Protein AF-H9VWG1-F1 (afdb_monomer_lite)

pLDDT: mean 97.13, std 3.72, range [68.56, 98.56]

InterPro domains:
  IPR004045 Glutathione S-transferase, N-terminal [PF02798] (4-60)
  IPR004045 Glutathione S-transferase, N-terminal [PS50404] (1-66)
  IPR036249 Thioredoxin-like superfamily [SSF52833] (1-66)
  IPR040079 Glutathione transferase family [SFLDS00019] (2-71)

Organism: Pinus taeda (NCBI:txid3352)

Structure (mmCIF, N/CA/C/O backbone):
data_AF-H9VWG1-F1
#
_entry.id   AF-H9VWG1-F1
#
loop_
_atom_site.group_PDB
_atom_site.id
_atom_site.type_symbol
_atom_site.label_atom_id
_atom_site.label_alt_id
_atom_site.label_comp_id
_atom_site.label_asym_id
_atom_site.label_entity_id
_atom_site.label_seq_id
_atom_site.pdbx_PDB_ins_code
_atom_site.Cartn_x
_atom_site.Cartn_y
_atom_site.Cartn_z
_atom_site.occupancy
_atom_site.B_iso_or_equiv
_atom_site.auth_seq_id
_atom_site.auth_comp_id
_atom_site.auth_asym_id
_atom_site.auth_atom_id
_atom_site.pdbx_PDB_model_num
ATOM 1 N N . VAL A 1 1 ? 1.622 1.507 5.981 1.00 97.62 1 VAL A N 1
ATOM 2 C CA . VAL A 1 1 ? 0.416 0.775 5.525 1.00 97.62 1 VAL A CA 1
ATOM 3 C C . VAL A 1 1 ? 0.142 -0.424 6.420 1.00 97.62 1 VAL A C 1
ATOM 5 O O . VAL A 1 1 ? -0.856 -0.363 7.115 1.00 97.62 1 VAL A O 1
ATOM 8 N N . LEU A 1 2 ? 1.042 -1.413 6.520 1.00 98.12 2 LEU A N 1
ATOM 9 C CA . LEU A 1 2 ? 0.854 -2.591 7.394 1.00 98.12 2 LEU A CA 1
ATOM 10 C C . LEU A 1 2 ? 0.518 -2.245 8.852 1.00 98.12 2 LEU A C 1
ATOM 12 O O . LEU A 1 2 ? -0.454 -2.754 9.384 1.00 98.12 2 LEU A O 1
ATOM 16 N N . CYS A 1 3 ? 1.256 -1.312 9.467 1.00 98.19 3 CYS A N 1
ATOM 17 C CA . CYS A 1 3 ? 0.948 -0.840 10.823 1.00 98.19 3 CYS A CA 1
ATOM 18 C C . CYS A 1 3 ? -0.498 -0.318 10.946 1.00 98.19 3 CYS A C 1
ATOM 20 O O . CYS A 1 3 ? -1.206 -0.702 11.861 1.00 98.19 3 CYS A O 1
ATOM 22 N N . CYS A 1 4 ? -0.980 0.464 9.975 1.00 98.12 4 CYS A N 1
ATOM 23 C CA . CYS A 1 4 ? -2.364 0.947 9.973 1.00 98.12 4 CYS A CA 1
ATOM 24 C C . CYS A 1 4 ? -3.378 -0.196 9.834 1.00 98.12 4 CYS A C 1
ATOM 26 O O . CYS A 1 4 ? -4.364 -0.200 10.556 1.00 98.12 4 CYS A O 1
ATOM 28 N N . LEU A 1 5 ? -3.126 -1.179 8.963 1.00 98.31 5 LEU A N 1
ATOM 29 C CA . LEU A 1 5 ? -3.990 -2.361 8.842 1.00 98.31 5 LEU A CA 1
ATOM 30 C C . LEU A 1 5 ? -4.049 -3.153 10.156 1.00 98.31 5 LEU A C 1
ATOM 32 O O . LEU A 1 5 ? -5.136 -3.516 10.593 1.00 98.31 5 LEU A O 1
ATOM 36 N N . ASN A 1 6 ? -2.906 -3.333 10.826 1.00 98.31 6 ASN A N 1
ATOM 37 C CA . ASN A 1 6 ? -2.830 -4.006 12.124 1.00 98.31 6 ASN A CA 1
ATOM 38 C C . ASN A 1 6 ? -3.563 -3.222 13.229 1.00 98.31 6 ASN A C 1
ATOM 40 O O . ASN A 1 6 ? -4.362 -3.802 13.956 1.00 98.31 6 ASN A O 1
ATOM 44 N N . GLU A 1 7 ? -3.354 -1.905 13.328 1.00 98.31 7 GLU A N 1
ATOM 45 C CA . GLU A 1 7 ? -4.063 -1.019 14.273 1.00 98.31 7 GLU A CA 1
ATOM 46 C C . GLU A 1 7 ? -5.577 -1.001 14.031 1.00 98.31 7 GLU A C 1
ATOM 48 O O . GLU A 1 7 ? -6.377 -0.896 14.960 1.00 98.31 7 GLU A O 1
ATOM 53 N N . LYS A 1 8 ? -5.983 -1.122 12.764 1.00 98.12 8 LYS A N 1
ATOM 54 C CA . LYS A 1 8 ? -7.380 -1.276 12.358 1.00 98.12 8 LYS A CA 1
ATOM 55 C C . LYS A 1 8 ? -7.895 -2.706 12.491 1.00 98.12 8 LYS A C 1
ATOM 57 O O . LYS A 1 8 ? -9.082 -2.913 12.273 1.00 98.12 8 LYS A O 1
ATOM 6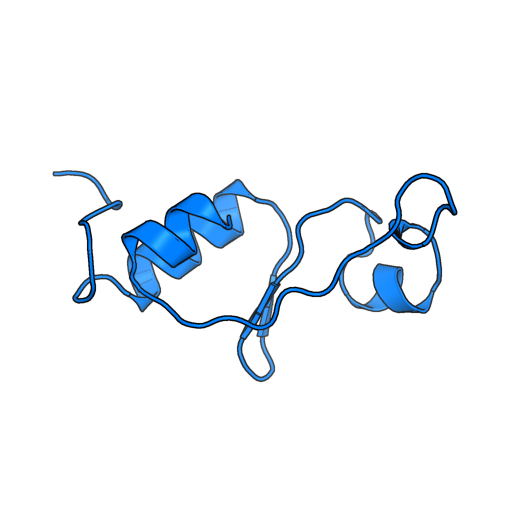2 N N . GLN A 1 9 ? -7.050 -3.665 12.871 1.00 98.00 9 GLN A N 1
ATOM 63 C CA . GLN A 1 9 ? -7.392 -5.084 12.989 1.00 98.00 9 GLN A CA 1
ATOM 64 C C . GLN A 1 9 ? -8.064 -5.621 11.715 1.00 98.00 9 GLN A C 1
ATOM 66 O O . GLN A 1 9 ? -9.043 -6.359 11.777 1.00 98.00 9 GLN A O 1
ATOM 71 N N . VAL A 1 10 ? -7.584 -5.170 10.556 1.00 97.62 10 VAL A N 1
ATOM 72 C CA . VAL A 1 10 ? -8.073 -5.584 9.240 1.00 97.62 10 VAL A CA 1
ATOM 73 C C . VAL A 1 10 ? -7.207 -6.739 8.768 1.00 97.62 10 VAL A C 1
ATOM 75 O O . VAL A 1 10 ? -5.983 -6.624 8.770 1.00 97.62 10 VAL A O 1
ATOM 78 N N . GLU A 1 11 ? -7.833 -7.839 8.361 1.00 97.31 11 GLU A N 1
ATOM 79 C CA . GLU A 1 11 ? -7.132 -8.938 7.700 1.00 97.31 11 GLU A CA 1
ATOM 80 C C . GLU A 1 11 ? -6.719 -8.529 6.283 1.00 97.31 11 GLU A C 1
ATOM 82 O O . GLU A 1 11 ? -7.425 -7.786 5.598 1.00 97.31 11 GLU A O 1
ATOM 87 N N . TYR A 1 12 ? -5.552 -8.993 5.845 1.00 97.75 12 TYR A N 1
ATOM 88 C CA . TYR A 1 12 ? -5.019 -8.689 4.524 1.00 97.75 12 TYR A CA 1
ATOM 89 C C . TYR A 1 12 ? -4.147 -9.826 4.011 1.00 97.75 12 TYR A C 1
ATOM 91 O O . TYR A 1 12 ? -3.418 -10.463 4.772 1.00 97.75 12 TYR A O 1
ATOM 99 N N . ASP A 1 13 ? -4.142 -9.983 2.692 1.00 98.06 13 ASP A N 1
ATOM 100 C CA . ASP A 1 13 ? -3.163 -10.809 2.004 1.00 98.06 13 ASP A CA 1
ATOM 101 C C . ASP A 1 13 ? -1.896 -9.994 1.740 1.00 98.06 13 ASP A C 1
ATOM 103 O O . ASP A 1 13 ? -1.911 -8.957 1.068 1.00 98.06 13 ASP A O 1
ATOM 107 N N . PHE A 1 14 ? -0.769 -10.455 2.282 1.00 97.50 14 PHE A N 1
ATOM 108 C CA . PHE A 1 14 ? 0.521 -9.821 2.047 1.00 97.50 14 PHE A CA 1
ATOM 109 C C . PHE A 1 14 ? 1.210 -10.426 0.824 1.00 97.50 14 PHE A C 1
ATOM 111 O O . PHE A 1 14 ? 1.701 -11.553 0.862 1.00 97.50 14 PHE A O 1
ATOM 118 N N . VAL A 1 15 ? 1.311 -9.642 -0.248 1.00 97.38 15 VAL A N 1
ATOM 119 C CA . VAL A 1 15 ? 2.058 -10.022 -1.451 1.00 97.38 15 VAL A CA 1
ATOM 120 C C . VAL A 1 15 ? 3.436 -9.369 -1.420 1.00 97.38 15 VAL A C 1
ATOM 122 O O . VAL A 1 15 ? 3.569 -8.147 -1.524 1.00 97.38 15 VAL A O 1
ATOM 125 N N . LEU A 1 16 ? 4.481 -10.188 -1.286 1.00 97.25 16 LEU A N 1
ATOM 126 C CA . LEU A 1 16 ? 5.859 -9.711 -1.326 1.00 97.25 16 LEU A CA 1
ATOM 127 C C . LEU A 1 16 ? 6.242 -9.308 -2.755 1.00 97.25 16 LEU A C 1
ATOM 129 O O . LEU A 1 16 ? 6.194 -10.117 -3.679 1.00 97.25 16 LEU A O 1
ATOM 133 N N . VAL A 1 17 ? 6.697 -8.067 -2.916 1.00 97.31 17 VAL A N 1
ATOM 134 C CA . VAL A 1 17 ? 7.297 -7.576 -4.160 1.00 97.31 17 VAL A CA 1
ATOM 135 C C . VAL A 1 17 ? 8.794 -7.434 -3.943 1.00 97.31 17 VAL A C 1
ATOM 137 O O . VAL A 1 17 ? 9.247 -6.530 -3.241 1.00 97.31 17 VAL A O 1
ATOM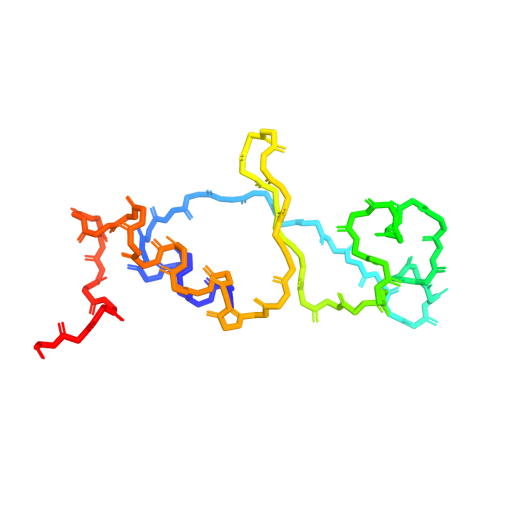 140 N N . ASP A 1 18 ? 9.564 -8.335 -4.544 1.00 97.50 18 ASP A N 1
ATOM 141 C CA . ASP A 1 18 ? 11.018 -8.332 -4.423 1.00 97.50 18 ASP A CA 1
ATOM 142 C C . ASP A 1 18 ? 11.627 -7.139 -5.183 1.00 97.50 18 ASP A C 1
ATOM 144 O O . ASP A 1 18 ? 11.563 -7.026 -6.414 1.00 97.50 18 ASP A O 1
ATOM 148 N N . LEU A 1 19 ? 12.214 -6.212 -4.427 1.00 97.44 19 LEU A N 1
ATOM 149 C CA . LEU A 1 19 ? 12.833 -5.011 -4.978 1.00 97.44 19 LEU A CA 1
ATOM 150 C C . LEU A 1 19 ? 14.206 -5.292 -5.596 1.00 97.44 19 LEU A C 1
ATOM 152 O O . LEU A 1 19 ? 14.567 -4.616 -6.558 1.00 97.44 19 LEU A O 1
ATOM 156 N N . LEU A 1 20 ? 14.935 -6.296 -5.097 1.00 97.44 20 LEU A N 1
ATOM 157 C CA . LEU A 1 20 ? 16.273 -6.657 -5.575 1.00 97.44 20 LEU A CA 1
ATOM 158 C C . LEU A 1 20 ? 16.216 -7.238 -6.987 1.00 97.44 20 LEU A C 1
ATOM 160 O O . LEU A 1 20 ? 17.076 -6.950 -7.815 1.00 97.44 20 LEU A O 1
ATOM 164 N N . THR A 1 21 ? 15.162 -7.996 -7.294 1.00 97.69 21 THR A N 1
ATOM 165 C CA . THR A 1 21 ? 14.913 -8.516 -8.652 1.00 97.69 21 THR A CA 1
ATOM 166 C C . THR A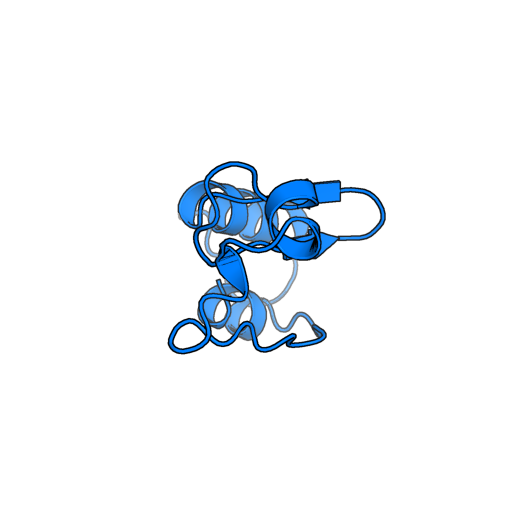 1 21 ? 14.293 -7.479 -9.594 1.00 97.69 21 THR A C 1
ATOM 168 O O . THR A 1 21 ? 14.123 -7.730 -10.791 1.00 97.69 21 THR A O 1
ATOM 171 N N . GLY A 1 22 ? 13.923 -6.304 -9.075 1.00 97.81 22 GLY A N 1
ATOM 172 C CA . GLY A 1 22 ? 13.229 -5.277 -9.843 1.00 97.81 22 GLY A CA 1
ATOM 173 C C . GLY A 1 22 ? 11.768 -5.618 -10.156 1.00 97.81 22 GLY A C 1
ATOM 174 O O . GLY A 1 22 ? 11.220 -5.051 -11.101 1.00 97.81 22 GLY A O 1
ATOM 175 N N . ALA A 1 23 ? 11.115 -6.509 -9.395 1.00 98.12 23 ALA A N 1
ATOM 176 C CA . ALA A 1 23 ? 9.730 -6.933 -9.649 1.00 98.12 23 ALA A CA 1
ATOM 177 C C . ALA A 1 23 ? 8.745 -5.747 -9.709 1.00 98.12 23 ALA A C 1
ATOM 179 O O . ALA A 1 23 ? 7.898 -5.676 -10.596 1.00 98.12 23 ALA A O 1
ATOM 180 N N . HIS A 1 24 ? 8.939 -4.751 -8.840 1.00 98.31 24 HIS A N 1
ATOM 181 C CA . HIS A 1 24 ? 8.209 -3.476 -8.816 1.00 98.31 24 HIS A CA 1
ATOM 182 C C . HIS A 1 24 ? 8.317 -2.627 -10.103 1.00 98.31 24 HIS A C 1
ATOM 184 O O . HIS A 1 24 ? 7.569 -1.668 -10.269 1.00 98.31 24 HIS A O 1
ATOM 190 N N . LYS A 1 25 ? 9.239 -2.945 -11.019 1.00 98.12 25 LYS A N 1
ATOM 191 C CA . LYS A 1 25 ? 9.394 -2.274 -12.321 1.00 98.12 25 LYS A CA 1
ATOM 192 C C . LYS A 1 25 ? 8.897 -3.121 -13.495 1.00 98.12 25 LYS A C 1
ATOM 194 O O . LYS A 1 25 ? 9.009 -2.696 -14.641 1.00 98.12 25 LYS A O 1
ATOM 199 N N . LYS A 1 26 ? 8.388 -4.330 -13.245 1.00 98.25 26 LYS A N 1
ATOM 200 C CA . LYS A 1 26 ? 7.868 -5.211 -14.298 1.00 98.25 26 LYS A CA 1
ATOM 201 C C . LYS A 1 26 ? 6.443 -4.801 -14.695 1.00 98.25 26 LYS A C 1
ATOM 203 O O . LYS A 1 26 ? 5.719 -4.278 -13.845 1.00 98.25 26 LYS A O 1
ATOM 208 N N . PRO A 1 27 ? 6.010 -5.066 -15.945 1.00 98.31 27 PRO A N 1
ATOM 209 C CA . PRO A 1 27 ? 4.692 -4.655 -16.440 1.00 98.31 27 PRO A CA 1
ATOM 210 C C . PRO A 1 27 ? 3.522 -5.063 -15.537 1.00 98.31 27 PRO A C 1
ATOM 212 O O . PRO A 1 27 ? 2.577 -4.29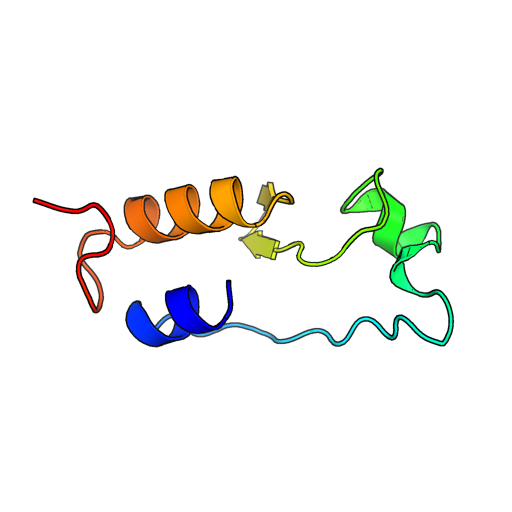9 -15.383 1.00 98.31 27 PRO A O 1
ATOM 215 N N . GLN A 1 28 ? 3.615 -6.227 -14.889 1.00 96.88 28 GLN A N 1
ATOM 216 C CA . GLN A 1 28 ? 2.589 -6.742 -13.983 1.00 96.88 28 GLN A CA 1
ATOM 217 C C . GLN A 1 28 ? 2.368 -5.822 -12.774 1.00 96.88 28 GLN A C 1
ATOM 219 O O . GLN A 1 28 ? 1.228 -5.536 -12.428 1.00 96.88 28 GLN A O 1
ATOM 224 N N . TYR A 1 29 ? 3.442 -5.324 -12.151 1.00 98.19 29 TYR A N 1
ATOM 225 C CA . TYR A 1 29 ? 3.327 -4.381 -11.035 1.00 98.19 29 TYR A CA 1
ATOM 226 C C . TYR A 1 29 ? 3.026 -2.960 -11.525 1.00 98.19 29 TYR A C 1
ATOM 228 O O . TYR A 1 29 ? 2.259 -2.239 -10.891 1.00 98.19 29 TYR A O 1
ATOM 236 N N . LEU A 1 30 ? 3.586 -2.556 -12.671 1.00 98.38 30 LEU A N 1
ATOM 237 C CA . LEU A 1 30 ? 3.337 -1.232 -13.252 1.00 98.38 30 LEU A CA 1
ATOM 238 C C . LEU A 1 30 ? 1.871 -1.016 -13.649 1.00 98.38 30 LEU A C 1
ATOM 240 O O . LEU A 1 30 ? 1.398 0.116 -13.605 1.00 98.38 30 LEU A O 1
ATOM 244 N N . ALA A 1 31 ? 1.144 -2.087 -13.978 1.00 97.81 31 ALA A N 1
ATOM 245 C CA . ALA A 1 31 ? -0.302 -2.038 -14.181 1.00 97.81 31 ALA A CA 1
ATOM 246 C C . ALA A 1 31 ? -1.077 -1.647 -12.905 1.00 97.81 31 ALA A C 1
ATOM 248 O O . ALA A 1 31 ? -2.165 -1.089 -13.008 1.00 97.81 31 ALA A O 1
ATOM 249 N N . LEU A 1 32 ? -0.517 -1.909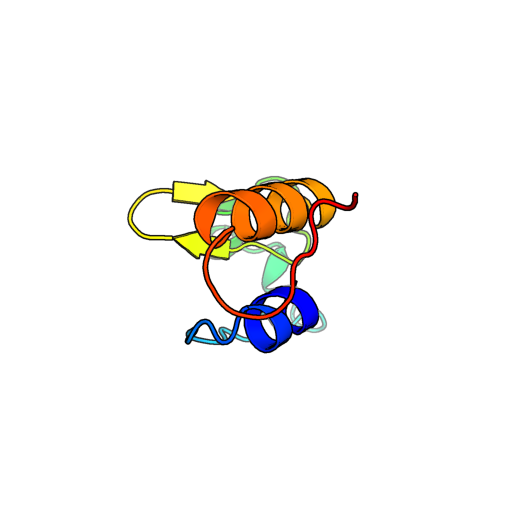 -11.716 1.00 97.81 32 LEU A N 1
ATOM 250 C CA . LEU A 1 32 ? -1.097 -1.533 -10.420 1.00 97.81 32 LEU A CA 1
ATOM 251 C C . LEU A 1 32 ? -0.622 -0.149 -9.960 1.00 97.81 32 LEU A C 1
ATOM 253 O O . LEU A 1 32 ? -1.398 0.642 -9.429 1.00 97.81 32 LEU A O 1
ATOM 257 N N . ASN A 1 33 ? 0.666 0.141 -10.150 1.00 98.12 33 ASN A N 1
ATOM 258 C CA . ASN A 1 33 ? 1.264 1.429 -9.831 1.00 98.12 33 ASN A CA 1
ATOM 259 C C . ASN A 1 33 ? 2.253 1.846 -10.933 1.00 98.12 33 ASN A C 1
ATOM 261 O O . ASN A 1 33 ? 3.371 1.317 -10.970 1.00 98.12 33 ASN A O 1
ATOM 265 N N . PRO A 1 34 ? 1.912 2.844 -11.770 1.00 97.88 34 PRO A N 1
ATOM 266 C CA . PRO A 1 34 ? 2.736 3.244 -12.911 1.00 97.88 34 PRO A CA 1
ATOM 267 C C . PRO A 1 34 ? 4.094 3.837 -12.510 1.00 97.88 34 PRO A C 1
ATOM 269 O O . PRO A 1 34 ? 5.020 3.857 -13.318 1.00 97.88 34 PRO A O 1
ATOM 272 N N . PHE A 1 35 ? 4.259 4.284 -11.261 1.00 98.12 35 PHE A N 1
ATOM 273 C CA . PHE A 1 35 ? 5.543 4.774 -10.749 1.00 98.12 35 PHE A CA 1
ATOM 274 C C . PHE A 1 35 ? 6.493 3.631 -10.365 1.00 98.12 35 PHE A C 1
ATOM 276 O O . PHE A 1 35 ? 7.703 3.832 -10.200 1.00 98.12 35 PHE A O 1
ATOM 283 N N . GLY A 1 36 ? 5.961 2.413 -10.229 1.00 97.69 36 GLY A N 1
ATOM 284 C CA . GLY A 1 36 ? 6.718 1.229 -9.861 1.00 97.69 36 GLY A CA 1
ATOM 285 C C . GLY A 1 36 ? 7.418 1.409 -8.525 1.00 97.69 36 GLY A C 1
ATOM 286 O O . GLY A 1 36 ? 8.632 1.255 -8.451 1.00 97.69 36 GLY A O 1
ATOM 287 N N . VAL A 1 37 ? 6.687 1.843 -7.499 1.00 97.69 37 VAL A N 1
ATOM 288 C CA . VAL A 1 37 ? 7.177 2.007 -6.123 1.00 97.69 37 VAL A CA 1
ATOM 289 C C . VAL A 1 37 ? 6.208 1.289 -5.181 1.00 97.69 37 VAL A C 1
ATOM 291 O O . VAL A 1 37 ? 5.010 1.201 -5.450 1.00 97.69 37 VAL A O 1
ATOM 294 N N . VAL A 1 38 ? 6.715 0.718 -4.093 1.00 97.50 38 VAL A N 1
ATOM 295 C CA . VAL A 1 38 ? 5.892 0.115 -3.032 1.00 97.50 38 VAL A CA 1
ATOM 296 C C . VAL A 1 38 ? 5.616 1.145 -1.927 1.00 97.50 38 VAL A C 1
ATOM 298 O O . VAL A 1 38 ? 6.463 2.004 -1.683 1.00 97.50 38 VAL A O 1
ATOM 301 N N . PRO A 1 39 ? 4.480 1.071 -1.208 1.00 97.88 39 PRO A N 1
ATOM 302 C CA . PRO A 1 39 ? 3.421 0.061 -1.295 1.00 97.88 39 PRO A CA 1
ATOM 303 C C . PRO A 1 39 ? 2.290 0.424 -2.274 1.00 97.88 39 PRO A C 1
ATOM 305 O O . PRO A 1 39 ? 2.025 1.598 -2.525 1.00 97.88 39 PRO A O 1
ATOM 308 N N . THR A 1 40 ? 1.576 -0.607 -2.729 1.00 98.31 40 THR A N 1
ATOM 309 C CA . THR A 1 40 ? 0.271 -0.535 -3.412 1.00 98.31 40 THR A CA 1
ATOM 310 C C . THR A 1 40 ? -0.685 -1.471 -2.674 1.00 98.31 40 THR A C 1
ATOM 312 O O . THR A 1 40 ? -0.241 -2.512 -2.190 1.00 98.31 40 THR A O 1
ATOM 315 N N . ILE A 1 41 ? -1.962 -1.111 -2.551 1.00 98.38 41 ILE A N 1
ATOM 316 C CA . ILE A 1 41 ? -3.007 -2.001 -2.027 1.00 98.38 41 ILE A CA 1
ATOM 317 C C . ILE A 1 41 ? -4.108 -2.200 -3.063 1.00 98.38 41 ILE A C 1
ATOM 319 O O . ILE A 1 41 ? -4.345 -1.324 -3.898 1.00 98.38 41 ILE A O 1
ATOM 323 N N . GLN A 1 42 ? -4.800 -3.328 -2.954 1.00 98.19 42 GLN A N 1
ATOM 324 C CA . GLN A 1 42 ? -6.048 -3.595 -3.655 1.00 98.19 42 GLN A CA 1
ATOM 325 C C . GLN A 1 42 ? -7.134 -3.893 -2.623 1.00 98.19 42 GLN A C 1
ATOM 327 O O . GLN A 1 42 ? -6.891 -4.604 -1.650 1.00 98.19 42 GLN A O 1
ATOM 332 N N . ASP A 1 43 ? -8.308 -3.310 -2.817 1.00 97.69 43 ASP A N 1
ATOM 333 C CA . ASP A 1 43 ? -9.473 -3.453 -1.949 1.00 97.69 43 ASP A CA 1
ATOM 334 C C . ASP A 1 43 ? -10.712 -3.616 -2.836 1.00 97.69 43 ASP A C 1
ATOM 336 O O . ASP A 1 43 ? -11.288 -2.638 -3.322 1.00 97.69 43 ASP A O 1
ATOM 340 N N . GLY A 1 44 ? -11.048 -4.873 -3.137 1.00 95.75 44 GLY A N 1
ATOM 341 C CA . GLY A 1 44 ? -11.939 -5.203 -4.249 1.00 95.75 44 GLY A CA 1
ATOM 342 C C . GLY A 1 44 ? -11.364 -4.690 -5.573 1.00 95.75 44 GLY A C 1
ATOM 343 O O . GLY A 1 44 ? -10.194 -4.917 -5.876 1.00 95.75 44 GLY A O 1
ATOM 344 N N . ASP A 1 45 ? -12.172 -3.951 -6.331 1.00 96.44 45 ASP A N 1
ATOM 345 C CA . ASP A 1 45 ? -11.776 -3.376 -7.626 1.00 96.44 45 ASP A CA 1
ATOM 346 C C . ASP A 1 45 ? -10.920 -2.102 -7.495 1.00 96.44 45 ASP A C 1
ATOM 348 O O . ASP A 1 45 ? -10.368 -1.599 -8.477 1.00 96.44 45 ASP A O 1
ATOM 352 N N . LEU A 1 46 ? -10.801 -1.548 -6.284 1.00 97.69 46 LEU A N 1
ATOM 353 C CA . LEU A 1 46 ? -10.043 -0.329 -6.043 1.00 97.69 46 LEU A CA 1
ATOM 354 C C . LEU A 1 46 ? -8.558 -0.651 -5.860 1.00 97.69 46 LEU A C 1
ATOM 356 O O . LEU A 1 46 ? -8.176 -1.364 -4.936 1.00 97.69 46 LEU A O 1
ATOM 360 N N . THR A 1 47 ? -7.708 -0.043 -6.686 1.00 98.25 47 THR A N 1
ATOM 361 C CA . THR A 1 47 ? -6.248 -0.079 -6.523 1.00 98.25 47 THR A CA 1
ATOM 362 C C . THR A 1 47 ? -5.745 1.293 -6.088 1.00 98.25 47 THR A C 1
ATOM 364 O O . THR A 1 47 ? -6.042 2.300 -6.730 1.00 98.25 47 THR A O 1
ATOM 367 N N . LEU A 1 48 ? -4.982 1.342 -4.994 1.00 98.25 48 LEU A N 1
ATOM 368 C CA . LEU A 1 48 ? -4.407 2.573 -4.452 1.00 98.25 48 LEU A CA 1
ATOM 369 C C . LEU A 1 48 ? -2.900 2.430 -4.264 1.00 98.25 48 LEU A C 1
ATOM 371 O O . LEU A 1 48 ? -2.418 1.469 -3.667 1.00 98.25 48 LEU A O 1
ATOM 375 N N . PHE A 1 49 ? -2.170 3.448 -4.698 1.00 97.75 49 PHE A N 1
ATOM 376 C CA . PHE A 1 49 ? -0.762 3.680 -4.388 1.00 97.75 49 PHE A CA 1
ATOM 377 C C . PHE A 1 49 ? -0.626 5.011 -3.624 1.00 97.75 49 PHE A C 1
ATOM 379 O O . PHE A 1 49 ? -1.629 5.644 -3.302 1.00 97.75 49 PHE A O 1
ATOM 386 N N . GLU A 1 50 ? 0.600 5.419 -3.287 1.00 97.94 50 GLU A N 1
ATOM 387 C CA . GLU A 1 50 ? 0.915 6.493 -2.328 1.00 97.94 50 GLU A CA 1
ATOM 388 C C . GLU A 1 50 ? 0.546 6.161 -0.878 1.00 97.94 50 GLU A C 1
ATOM 390 O O . GLU A 1 50 ? -0.607 6.218 -0.448 1.00 97.94 50 GLU A O 1
ATOM 395 N N . SER A 1 51 ? 1.568 5.885 -0.063 1.00 98.00 51 SER A N 1
ATOM 396 C CA . SER A 1 51 ? 1.383 5.408 1.313 1.00 98.00 51 SER A CA 1
ATOM 397 C C . SER A 1 51 ? 0.481 6.318 2.158 1.00 98.00 51 SER A C 1
ATOM 399 O O . SER A 1 51 ? -0.363 5.818 2.894 1.00 98.00 51 SER A O 1
ATOM 401 N N . ARG A 1 52 ? 0.593 7.646 2.034 1.00 97.44 52 ARG A N 1
ATOM 402 C CA . ARG A 1 52 ? -0.227 8.605 2.798 1.00 97.44 52 ARG A CA 1
ATOM 403 C C . ARG A 1 52 ? -1.687 8.629 2.344 1.00 97.44 52 ARG A C 1
ATOM 405 O O . ARG A 1 52 ? -2.566 8.799 3.188 1.00 97.44 52 ARG A O 1
ATOM 412 N N . ALA A 1 53 ? -1.944 8.451 1.048 1.00 98.00 53 ALA A N 1
ATOM 413 C CA . ALA A 1 53 ? -3.299 8.352 0.510 1.00 98.00 53 ALA A CA 1
ATOM 414 C C . ALA A 1 53 ? -3.961 7.052 0.982 1.00 98.00 53 ALA A C 1
ATOM 416 O O . ALA A 1 53 ? -5.056 7.094 1.543 1.00 98.00 53 ALA A O 1
ATOM 417 N N . ILE A 1 54 ? -3.236 5.931 0.887 1.00 98.56 54 ILE A N 1
ATOM 418 C CA . ILE A 1 54 ? -3.656 4.629 1.419 1.00 98.56 54 ILE A CA 1
ATOM 419 C C . ILE A 1 54 ? -4.001 4.733 2.911 1.00 98.56 54 ILE A C 1
ATOM 421 O O . ILE A 1 54 ? -5.059 4.281 3.336 1.00 98.56 54 ILE A O 1
ATOM 425 N N . LEU A 1 55 ? -3.137 5.356 3.722 1.00 98.44 55 LEU A N 1
ATOM 426 C CA . LEU A 1 55 ? -3.371 5.502 5.163 1.00 98.44 55 LEU A CA 1
ATOM 427 C C . LEU A 1 55 ? -4.652 6.285 5.474 1.00 98.44 55 LEU A C 1
ATOM 429 O O . LEU A 1 55 ? -5.421 5.861 6.333 1.00 98.44 55 LEU A O 1
ATOM 433 N N . ARG A 1 56 ? -4.897 7.399 4.772 1.00 97.94 56 ARG A N 1
ATOM 434 C CA . ARG A 1 56 ? -6.126 8.193 4.939 1.00 97.94 56 ARG A CA 1
ATOM 435 C C . ARG A 1 56 ? -7.366 7.406 4.523 1.00 97.94 56 ARG A C 1
ATOM 437 O O . ARG A 1 56 ? -8.358 7.431 5.245 1.00 97.94 56 ARG A O 1
ATOM 444 N N . TYR A 1 57 ? -7.289 6.693 3.401 1.00 98.50 57 TYR A N 1
ATOM 445 C CA . TYR A 1 57 ? -8.361 5.824 2.927 1.00 98.50 57 TYR A CA 1
ATOM 446 C C . TYR A 1 57 ? -8.716 4.753 3.967 1.00 98.50 57 TYR A C 1
ATOM 448 O O . TYR A 1 57 ? -9.868 4.671 4.385 1.00 98.50 57 TYR A O 1
ATOM 456 N N . LEU A 1 58 ? -7.726 3.996 4.452 1.00 98.38 58 LEU A N 1
ATOM 457 C CA . LEU A 1 58 ? -7.933 2.939 5.446 1.00 98.38 58 LEU A CA 1
ATOM 458 C C . LEU A 1 58 ? -8.475 3.496 6.769 1.00 98.38 58 LEU A C 1
ATOM 460 O O . LEU A 1 58 ? -9.424 2.949 7.328 1.00 98.38 58 LEU A O 1
ATOM 464 N N . ALA A 1 59 ? -7.923 4.613 7.253 1.00 98.00 59 ALA A N 1
ATOM 465 C CA . ALA A 1 59 ? -8.389 5.248 8.482 1.00 98.00 59 ALA A CA 1
ATOM 466 C C . ALA A 1 59 ? -9.861 5.688 8.389 1.00 98.00 59 ALA A C 1
ATOM 468 O O . ALA A 1 59 ? -10.597 5.555 9.368 1.00 98.00 59 ALA A O 1
ATOM 469 N N . GLN A 1 60 ? -10.287 6.171 7.217 1.00 97.88 60 GLN A N 1
ATOM 470 C CA . GLN A 1 60 ? -11.660 6.598 6.963 1.00 97.88 60 GLN A CA 1
ATOM 471 C C . GLN A 1 60 ? -12.615 5.418 6.739 1.00 97.88 60 GLN A C 1
ATOM 473 O O . GLN A 1 60 ? -13.687 5.396 7.343 1.00 97.88 60 GLN A O 1
ATOM 478 N N . LYS A 1 61 ? -12.238 4.435 5.908 1.00 97.88 61 LYS A N 1
ATOM 479 C CA . LYS A 1 61 ? -13.052 3.240 5.625 1.00 97.88 61 LYS A CA 1
ATOM 480 C C . LYS A 1 61 ? -13.335 2.445 6.899 1.00 97.88 61 LYS A C 1
ATOM 482 O O . LYS A 1 61 ? -14.473 2.060 7.143 1.00 97.88 61 LYS A O 1
ATOM 487 N N . PHE A 1 62 ? -12.323 2.282 7.749 1.00 97.56 62 PHE A N 1
ATOM 488 C CA . PHE A 1 62 ? -12.407 1.534 9.004 1.00 97.56 62 PHE A CA 1
ATOM 489 C C . PHE A 1 62 ? -12.522 2.456 10.224 1.00 97.56 62 PHE A C 1
ATOM 491 O O . PHE A 1 62 ? -11.967 2.173 11.286 1.00 97.56 62 PHE A O 1
ATOM 498 N N . LYS A 1 63 ? -13.221 3.596 10.104 1.00 96.44 63 LYS A N 1
ATOM 499 C CA . LYS A 1 63 ? -13.344 4.573 11.203 1.00 96.44 63 LYS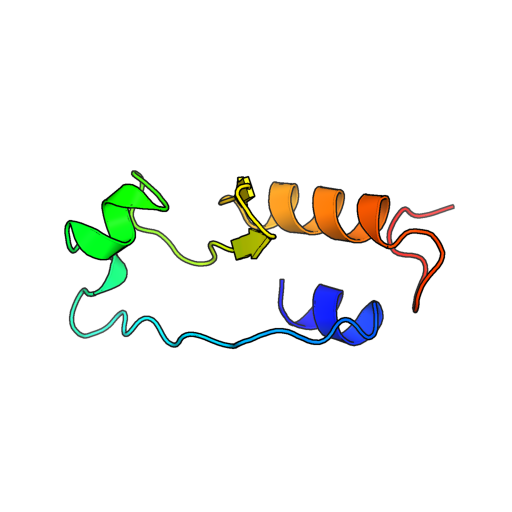 A CA 1
ATOM 500 C C . LYS A 1 63 ? -13.892 3.953 12.498 1.00 96.44 63 LYS A C 1
ATOM 502 O O . LYS A 1 63 ? -13.441 4.336 13.570 1.00 96.44 63 LYS A O 1
ATOM 507 N N . GLY A 1 64 ? -14.825 3.003 12.393 1.00 96.31 64 GLY A N 1
ATOM 508 C CA . GLY A 1 64 ? -15.457 2.317 13.529 1.00 96.31 64 GLY A CA 1
ATOM 509 C C . GLY A 1 64 ? -14.772 1.027 13.998 1.00 96.31 64 GLY A C 1
ATOM 510 O O . GLY A 1 64 ? -15.337 0.339 14.839 1.00 96.31 64 GLY A O 1
ATOM 511 N N . GLN A 1 65 ? -13.603 0.678 13.455 1.00 97.56 65 GLN A N 1
ATOM 512 C CA . GLN A 1 65 ? -12.876 -0.555 13.770 1.00 97.56 65 GLN A CA 1
ATOM 513 C C . GLN A 1 65 ? -11.459 -0.223 14.257 1.00 97.56 65 GLN A C 1
ATOM 515 O O . GLN A 1 65 ? -10.809 0.676 13.711 1.00 97.56 65 GLN A O 1
ATOM 520 N N . GLY A 1 66 ? -10.984 -0.944 15.277 1.00 96.75 66 GLY A N 1
ATOM 521 C CA . GLY A 1 66 ? -9.653 -0.761 15.859 1.00 96.75 66 GLY A CA 1
ATOM 522 C C . GLY A 1 66 ? -9.379 0.663 16.365 1.00 96.75 66 GLY A C 1
ATOM 523 O O . GLY A 1 66 ? -10.287 1.397 16.764 1.00 96.75 66 GLY A O 1
ATOM 524 N N . THR A 1 67 ? -8.110 1.069 16.340 1.00 97.44 67 THR A N 1
ATOM 525 C CA . THR A 1 67 ? -7.642 2.368 16.852 1.00 97.44 67 THR A CA 1
ATOM 526 C C . THR A 1 67 ? -8.155 3.545 16.003 1.00 97.44 67 THR A C 1
ATOM 528 O O . THR A 1 67 ? -8.172 3.480 14.769 1.00 97.44 67 THR A O 1
ATOM 531 N N . ASN A 1 68 ? -8.550 4.672 16.619 1.00 96.69 68 ASN A N 1
ATOM 532 C CA . ASN A 1 68 ? -8.873 5.900 15.874 1.00 96.69 68 ASN A CA 1
ATOM 533 C C . ASN A 1 68 ? -7.590 6.572 15.353 1.00 96.69 68 ASN A C 1
ATOM 535 O O . ASN A 1 68 ? -6.780 7.065 16.132 1.00 96.69 68 ASN A O 1
ATOM 539 N N . LEU A 1 69 ? -7.439 6.632 14.026 1.00 96.38 69 LEU A N 1
ATOM 540 C CA . LEU A 1 69 ? -6.260 7.181 13.344 1.00 96.38 69 LEU A CA 1
ATOM 541 C C . LEU A 1 69 ? -6.541 8.494 12.593 1.00 96.38 69 LEU A C 1
ATOM 543 O O . LEU A 1 69 ? -5.661 9.003 11.903 1.00 96.38 69 LEU A O 1
ATOM 547 N N . LEU A 1 70 ? -7.759 9.038 12.693 1.00 93.50 70 LEU A N 1
ATOM 548 C CA . LEU A 1 70 ? -8.135 10.292 12.024 1.00 93.50 70 LEU A CA 1
ATOM 549 C C . LEU A 1 70 ? -7.813 11.540 12.858 1.00 93.50 70 LEU A C 1
ATOM 551 O O . LEU A 1 70 ? -7.973 12.653 12.363 1.00 93.50 70 LEU A O 1
ATOM 555 N N . GLY A 1 71 ? -7.322 11.352 14.085 1.00 86.38 71 GLY A N 1
ATOM 556 C CA . GLY A 1 71 ? -7.144 12.426 15.056 1.00 86.38 71 GLY A CA 1
ATOM 557 C C . GLY A 1 71 ? -8.441 12.775 15.789 1.00 86.38 71 GLY A C 1
ATOM 558 O O . GLY A 1 71 ? -9.502 12.194 15.530 1.00 86.38 71 GLY A O 1
ATOM 559 N N . SER A 1 72 ? -8.302 13.683 16.754 1.00 68.56 72 SER A N 1
ATOM 560 C CA . SER A 1 72 ? -9.385 14.362 17.475 1.00 68.56 72 SER A CA 1
ATOM 561 C C . SER A 1 72 ? -9.799 15.637 16.758 1.00 68.56 72 SER A C 1
ATOM 563 O O . SER A 1 72 ? -8.863 16.368 16.355 1.00 68.56 72 SER A O 1
#

Secondary structure (DSSP, 8-state):
-HHHHHHTT---------TTTTGGGSHHHHTT-TT--S-EEEETTEEEESHHHHHHHHHHHTTTSSS--S--

Radius of gyration: 13.25 Å; chains: 1; bounding box: 32×25×34 Å

Foldseek 3Di:
DVVLCVQLVHDDDDDDQDVVVPSLVDPVNCVLPVVSDDDWDDDPPDIDDDPVVVSVVSLVVSVVGGDNPPDD

Sequence (72 aa):
VLCCLNEKQVEYDFVLVDLLTGAHKKPQYLALNPFGVVPTIQDGDLTLFESRAILRYLAQKFKGQGTNLLGS